Protein AF-A0A4R5N977-F1 (afdb_monomer)

Radius of gyration: 18.71 Å; Cα contacts (8 Å, |Δi|>4): 354; chains: 1; bounding box: 42×29×47 Å

Solvent-accessible surface area (backbone atoms only — not comparable to full-atom values): 7862 Å² total; per-residue (Å²): 82,18,27,17,69,45,80,45,63,26,12,32,92,23,44,89,93,41,84,77,39,38,84,73,50,49,38,51,84,43,42,61,43,76,43,58,77,80,46,77,49,68,48,98,87,70,51,48,32,27,31,30,63,54,96,93,37,66,29,24,28,55,48,85,39,49,31,80,34,27,56,42,80,47,86,42,85,44,42,30,43,35,90,90,47,75,47,62,31,14,33,92,29,49,88,93,42,94,69,34,39,79,77,52,47,40,59,87,44,48,70,44,73,37,47,30,48,31,41,34,34,40,88,88,71,51,45,32,29,34,26,52,55,94,94,35,71,30,25,33,54,50,83,42,73

Organism: NCBI:txid1251

InterPro domains:
  IPR025987 GW domain [PF13457] (3-66)
  IPR025987 GW domain [PF13457] (72-145)
  IPR025987 GW domain [PS51780] (70-145)
  IPR038200 GW domain superfamily [G3DSA:2.30.30.170] (1-68)
  IPR038200 GW domain superfamily [G3DSA:2.30.30.170] (69-145)

Nearest PDB structures (foldseek):
  5jqc-assembly1_A  TM=4.530E-01  e=3.428E-07  Listeria monocytogenes EGD-e
  5d74-assembly1_A  TM=4.154E-01  e=1.498E-02  Streptococcus phage phi7917
  5d76-assembly2_B  TM=4.292E-01  e=3.586E-02  Streptococcus phage phi7917
  5d74-assembly2_B  TM=4.195E-01  e=6.310E-02  Streptococcus phage phi7917
  6q1f-assembly1_7  TM=2.007E-01  e=7.496E+00  Human herpesvirus 6 strain Z29

Secondary structure (DSSP, 8-state):
-EE-S---EEEESS-TTSTT-EEEEEGGGGTT-B--EEEEEE-TTS-EEEEEEETTEEEEEEGGGEES-EEEEEEEEEE---SS---EEEESS-TTSTT-EEEEEGGGGTT-EEEEEEEEE-TTS-EEEEEEETTEEEEEEGGG-

Foldseek 3Di:
DFQAQDWWWWWAPDAPPDPPTDTDHTSNVRFGPDWDFDDWDADPVRFIWTWIADPNGTIITGPVRDDLKYKDFDWDWDFFAPPPHKWFKWPPDDPPDPRTDTDGISVVRHGPIWTFTMWIQDNVRWIWTQTQDPNGTIIITPVRD

Structure (mmCIF, N/CA/C/O backbone):
data_AF-A0A4R5N977-F1
#
_entry.id   AF-A0A4R5N977-F1
#
loop_
_atom_site.group_PDB
_atom_site.id
_atom_site.type_symbol
_atom_site.label_atom_id
_atom_site.label_alt_id
_atom_site.label_comp_id
_atom_site.label_asym_id
_atom_site.label_entity_id
_atom_site.label_seq_id
_atom_site.pdbx_PDB_ins_code
_atom_site.Cartn_x
_atom_site.Cartn_y
_atom_site.Cartn_z
_atom_site.occupancy
_atom_site.B_iso_or_equiv
_atom_site.auth_seq_id
_atom_site.auth_comp_id
_atom_site.auth_asym_id
_atom_site.auth_atom_id
_atom_site.pdbx_PDB_model_num
ATOM 1 N N . MET A 1 1 ? -3.427 -0.791 -11.023 1.00 92.62 1 MET A N 1
ATOM 2 C CA . MET A 1 1 ? -2.978 -1.640 -9.891 1.00 92.62 1 MET A CA 1
ATOM 3 C C . MET A 1 1 ? -2.111 -0.811 -8.946 1.00 92.62 1 MET A C 1
ATOM 5 O O . MET A 1 1 ? -1.968 0.383 -9.196 1.00 92.62 1 MET A O 1
ATOM 9 N N . TYR A 1 2 ? -1.587 -1.385 -7.865 1.00 96.94 2 TYR A N 1
ATOM 10 C CA . TYR A 1 2 ? -0.686 -0.708 -6.928 1.00 96.94 2 TYR A CA 1
ATOM 11 C C . TYR A 1 2 ? 0.701 -1.335 -6.965 1.00 96.94 2 TYR A C 1
ATOM 13 O O . TYR A 1 2 ? 0.811 -2.543 -7.164 1.00 96.94 2 TYR A O 1
ATOM 21 N N . ILE A 1 3 ? 1.734 -0.531 -6.723 1.00 97.38 3 ILE A N 1
ATOM 22 C CA . ILE A 1 3 ? 3.058 -1.053 -6.373 1.00 97.38 3 ILE A CA 1
ATOM 23 C C . ILE A 1 3 ? 2.958 -1.672 -4.973 1.00 97.38 3 ILE A C 1
ATOM 25 O O . ILE A 1 3 ? 2.509 -1.015 -4.027 1.00 97.38 3 ILE A O 1
ATOM 29 N N . ASN A 1 4 ? 3.314 -2.947 -4.848 1.00 96.38 4 ASN A N 1
ATOM 30 C CA . ASN A 1 4 ? 3.236 -3.693 -3.596 1.00 96.38 4 ASN A CA 1
ATOM 31 C C . ASN A 1 4 ? 4.512 -3.516 -2.751 1.00 96.38 4 ASN A C 1
ATOM 33 O O . ASN A 1 4 ? 5.362 -2.684 -3.048 1.00 96.38 4 ASN A O 1
ATOM 37 N N . SER A 1 5 ? 4.626 -4.264 -1.652 1.00 94.88 5 SER A N 1
ATOM 38 C CA . SER A 1 5 ? 5.716 -4.110 -0.680 1.00 94.88 5 SER A CA 1
ATOM 39 C C . SER A 1 5 ? 7.034 -4.786 -1.076 1.00 94.88 5 SER A C 1
ATOM 41 O O . SER A 1 5 ? 7.953 -4.831 -0.254 1.00 94.88 5 SER A O 1
ATOM 43 N N . ARG A 1 6 ? 7.139 -5.364 -2.280 1.00 95.88 6 ARG A N 1
ATOM 44 C CA . ARG A 1 6 ? 8.393 -5.950 -2.761 1.00 95.88 6 ARG A CA 1
ATOM 45 C C . ARG A 1 6 ? 9.454 -4.874 -2.986 1.00 95.88 6 ARG A C 1
ATOM 47 O O . ARG A 1 6 ? 9.155 -3.691 -3.160 1.00 95.88 6 ARG A O 1
ATOM 54 N N . ASN A 1 7 ? 10.710 -5.306 -2.976 1.00 96.94 7 ASN A N 1
ATOM 55 C CA . ASN A 1 7 ? 11.879 -4.465 -3.202 1.00 96.94 7 ASN A CA 1
ATOM 56 C C . ASN A 1 7 ? 12.544 -4.847 -4.530 1.00 96.94 7 ASN A C 1
ATOM 58 O O . ASN A 1 7 ? 13.610 -5.457 -4.539 1.00 96.94 7 ASN A O 1
ATOM 62 N N . ASP A 1 8 ? 11.894 -4.499 -5.634 1.00 97.50 8 ASP A N 1
ATOM 63 C CA . ASP A 1 8 ? 12.391 -4.726 -6.986 1.00 97.50 8 ASP A CA 1
ATOM 64 C C . ASP A 1 8 ? 12.988 -3.425 -7.554 1.00 97.50 8 ASP A C 1
ATOM 66 O O . ASP A 1 8 ? 12.680 -2.309 -7.116 1.00 97.50 8 ASP A O 1
ATOM 70 N N . GLY A 1 9 ? 13.892 -3.554 -8.524 1.00 98.06 9 GLY A N 1
ATOM 71 C CA . GLY A 1 9 ? 14.452 -2.403 -9.227 1.00 98.06 9 GLY A CA 1
ATOM 72 C C . GLY A 1 9 ? 13.465 -1.817 -10.239 1.00 98.06 9 GLY A C 1
ATOM 73 O O . GLY A 1 9 ? 12.714 -2.544 -10.887 1.00 98.06 9 GLY A O 1
ATOM 74 N N . MET A 1 10 ? 13.503 -0.497 -10.403 1.00 98.56 10 MET A N 1
ATOM 75 C CA . MET A 1 10 ? 12.785 0.226 -11.452 1.00 98.56 10 MET A CA 1
ATOM 76 C C . MET A 1 10 ? 13.806 0.799 -12.436 1.00 98.56 10 MET A C 1
ATOM 78 O O . MET A 1 10 ? 14.737 1.491 -12.011 1.00 98.56 10 MET A O 1
ATOM 82 N N . TYR A 1 11 ? 13.653 0.513 -13.728 1.00 98.56 11 TYR A N 1
ATOM 83 C CA . TYR A 1 11 ? 14.684 0.758 -14.742 1.00 98.56 11 TYR A CA 1
ATOM 84 C C . TYR A 1 11 ? 14.180 1.647 -15.883 1.00 98.56 11 TYR A C 1
ATOM 86 O O . TYR A 1 11 ? 13.091 1.447 -16.412 1.00 98.56 11 TYR A O 1
ATOM 94 N N . LEU A 1 12 ? 14.988 2.625 -16.282 1.00 98.31 12 LEU A N 1
ATOM 95 C CA . LEU A 1 12 ? 14.792 3.430 -17.486 1.00 98.31 12 LEU A CA 1
ATOM 96 C C . LEU A 1 12 ? 15.254 2.658 -18.727 1.00 98.31 12 LEU A C 1
ATOM 98 O O . LEU A 1 12 ? 16.173 1.839 -18.642 1.00 98.31 12 LEU A O 1
ATOM 102 N N . ASN A 1 13 ? 14.666 3.006 -19.876 1.00 97.38 13 ASN A N 1
ATOM 103 C CA . ASN A 1 13 ? 14.975 2.537 -21.237 1.00 97.38 13 ASN A CA 1
ATOM 104 C C . ASN A 1 13 ? 14.696 1.044 -21.491 1.00 97.38 13 ASN A C 1
ATOM 106 O O . ASN A 1 13 ? 13.954 0.690 -22.408 1.00 97.38 13 ASN A O 1
ATOM 110 N N . ALA A 1 14 ? 15.239 0.158 -20.660 1.00 97.56 14 ALA A N 1
ATOM 111 C CA . ALA A 1 14 ? 15.146 -1.285 -20.820 1.00 97.56 14 ALA A CA 1
ATOM 112 C C . ALA A 1 14 ? 14.996 -1.999 -19.464 1.00 97.56 14 ALA A C 1
ATOM 114 O O . ALA A 1 14 ? 15.290 -1.400 -18.426 1.00 97.56 14 ALA A O 1
ATOM 115 N N . PRO A 1 15 ? 14.505 -3.252 -19.434 1.00 97.75 15 PRO A N 1
ATOM 116 C CA . PRO A 1 15 ? 14.372 -4.013 -18.204 1.00 97.75 15 PRO A CA 1
ATOM 117 C C . PRO A 1 15 ? 15.748 -4.453 -17.702 1.00 97.75 15 PRO A C 1
ATOM 119 O O . PRO A 1 15 ? 16.736 -4.366 -18.430 1.00 97.75 15 PRO A O 1
ATOM 122 N N . TYR A 1 16 ? 15.837 -4.919 -16.458 1.00 97.25 16 TYR A N 1
ATOM 123 C CA . TYR A 1 16 ? 17.116 -5.347 -15.885 1.00 97.25 16 TYR A CA 1
ATOM 124 C C . TYR A 1 16 ? 17.842 -6.358 -16.794 1.00 97.25 16 TYR A C 1
ATOM 126 O O . TYR A 1 16 ? 17.211 -7.235 -17.373 1.00 97.25 16 TYR A O 1
ATOM 134 N N . ARG A 1 17 ? 19.173 -6.224 -16.903 1.00 94.69 17 ARG A N 1
ATOM 135 C CA . ARG A 1 17 ? 20.082 -7.016 -17.765 1.00 94.69 17 ARG A CA 1
ATOM 136 C 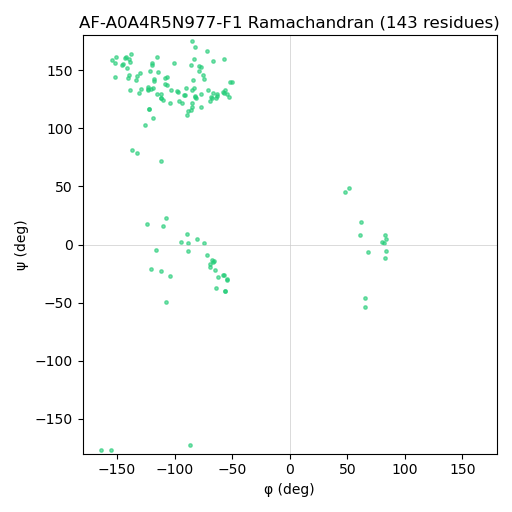C . ARG A 1 17 ? 19.940 -6.818 -19.276 1.00 94.69 17 ARG A C 1
ATOM 138 O O . ARG A 1 17 ? 20.784 -7.322 -20.008 1.00 94.69 17 ARG A O 1
ATOM 145 N N . ALA A 1 18 ? 18.952 -6.069 -19.757 1.00 96.44 18 ALA A N 1
ATOM 146 C CA . ALA A 1 18 ? 18.912 -5.690 -21.164 1.00 96.44 18 ALA A CA 1
ATOM 147 C C . ALA A 1 18 ? 19.896 -4.546 -21.461 1.00 96.44 18 ALA A C 1
ATOM 149 O O . ALA A 1 18 ? 20.195 -3.711 -20.601 1.00 96.44 18 ALA A O 1
ATOM 150 N N . GLN A 1 19 ? 20.378 -4.486 -22.703 1.00 96.38 19 GLN A N 1
ATOM 151 C CA . GLN A 1 19 ? 21.265 -3.417 -23.156 1.00 96.38 19 GLN A CA 1
ATOM 152 C C . GLN A 1 19 ? 20.600 -2.043 -22.966 1.00 96.38 19 GLN A C 1
ATOM 154 O O . GLN A 1 19 ? 19.440 -1.839 -23.323 1.00 96.38 19 GLN A O 1
ATOM 159 N N . GLY A 1 20 ? 21.335 -1.100 -22.369 1.00 96.06 20 GLY A N 1
ATOM 160 C CA . GLY A 1 20 ? 20.853 0.261 -22.103 1.00 96.06 20 GLY A CA 1
ATOM 161 C C . GLY A 1 20 ? 19.962 0.418 -20.861 1.00 96.06 20 GLY A C 1
ATOM 162 O O . GLY A 1 20 ? 19.507 1.531 -20.585 1.00 96.06 20 GLY A O 1
ATOM 163 N N . ALA A 1 21 ? 19.724 -0.651 -20.093 1.00 97.88 21 ALA A N 1
ATOM 164 C CA . ALA A 1 21 ? 18.965 -0.580 -18.848 1.00 97.88 21 ALA A CA 1
ATOM 165 C C . ALA A 1 21 ? 19.682 0.280 -17.798 1.00 97.88 21 ALA A C 1
ATOM 167 O O . ALA A 1 21 ? 20.827 0.014 -17.429 1.00 97.88 21 ALA A O 1
ATOM 168 N N . LYS A 1 22 ? 18.986 1.287 -17.258 1.00 98.31 22 LYS A N 1
ATOM 169 C CA . LYS A 1 22 ? 19.525 2.172 -16.215 1.00 98.31 22 LYS A CA 1
ATOM 170 C C . LYS A 1 22 ? 18.638 2.138 -14.980 1.00 98.31 22 LYS A C 1
ATOM 172 O O . LYS A 1 22 ? 17.485 2.556 -15.035 1.00 98.31 22 LYS A O 1
ATOM 177 N N . ARG A 1 23 ? 19.167 1.661 -13.850 1.00 97.94 23 ARG A N 1
ATOM 178 C CA . ARG A 1 23 ? 18.424 1.653 -12.580 1.00 97.94 23 ARG A CA 1
ATOM 179 C C . ARG A 1 23 ? 18.105 3.090 -12.158 1.00 97.94 23 ARG A C 1
ATOM 181 O O . ARG A 1 23 ? 18.996 3.932 -12.117 1.00 97.94 23 ARG A O 1
ATOM 188 N N . TYR A 1 24 ? 16.841 3.346 -11.843 1.00 97.88 24 TYR A N 1
ATOM 189 C CA . TYR A 1 24 ? 16.343 4.644 -11.393 1.00 97.88 24 TYR A CA 1
ATOM 190 C C . TYR A 1 24 ? 16.007 4.631 -9.903 1.00 97.88 24 TYR A C 1
ATOM 192 O O . TYR A 1 24 ? 16.457 5.498 -9.161 1.00 97.88 24 TYR A O 1
ATOM 200 N N . ALA A 1 25 ? 15.240 3.636 -9.453 1.00 97.56 25 ALA A N 1
ATOM 201 C CA . ALA A 1 25 ? 14.766 3.570 -8.074 1.00 97.56 25 ALA A CA 1
ATOM 202 C C . ALA A 1 25 ? 14.445 2.132 -7.636 1.00 97.56 25 ALA A C 1
ATOM 204 O O . ALA A 1 25 ? 14.659 1.170 -8.378 1.00 97.56 25 ALA A O 1
ATOM 205 N N . SER A 1 26 ? 13.937 1.996 -6.410 1.00 97.81 26 SER A N 1
ATOM 206 C CA . SER A 1 26 ? 13.328 0.773 -5.884 1.00 97.81 26 SER A CA 1
ATOM 207 C C . SER A 1 26 ? 11.817 0.953 -5.762 1.00 97.81 26 SER A C 1
ATOM 209 O O . SER A 1 26 ? 11.347 2.010 -5.337 1.00 97.81 26 SER A O 1
ATOM 211 N N . THR A 1 27 ? 11.060 -0.107 -6.047 1.00 97.62 27 THR A N 1
ATOM 212 C CA . THR A 1 27 ? 9.606 -0.158 -5.826 1.00 97.62 27 THR A CA 1
ATOM 213 C C . THR A 1 27 ? 9.222 0.101 -4.372 1.00 97.62 27 THR A C 1
ATOM 215 O O . THR A 1 27 ? 8.146 0.636 -4.113 1.00 97.62 27 THR A O 1
ATOM 218 N N . LYS A 1 28 ? 10.118 -0.183 -3.415 1.00 95.75 28 LYS A N 1
ATOM 219 C CA . LYS A 1 28 ? 9.890 0.045 -1.981 1.00 95.75 28 LYS A CA 1
ATOM 220 C C . LYS A 1 28 ? 9.530 1.504 -1.684 1.00 95.75 28 LYS A C 1
ATOM 222 O O . LYS A 1 28 ? 8.612 1.744 -0.898 1.00 95.75 28 LYS A O 1
ATOM 227 N N . THR A 1 29 ? 10.184 2.459 -2.352 1.00 96.00 29 THR A N 1
ATOM 228 C CA . THR A 1 29 ? 9.929 3.908 -2.218 1.00 96.00 29 THR A CA 1
ATOM 229 C C . THR A 1 29 ? 8.515 4.296 -2.653 1.00 96.00 29 THR A C 1
ATOM 231 O O . THR A 1 29 ? 7.940 5.243 -2.126 1.00 96.00 29 THR A O 1
ATOM 234 N N . TYR A 1 30 ? 7.925 3.525 -3.564 1.00 96.44 30 TYR A N 1
ATOM 235 C CA . TYR A 1 30 ? 6.634 3.815 -4.184 1.00 96.44 30 TYR A CA 1
ATOM 236 C C . TYR A 1 30 ? 5.525 2.853 -3.737 1.00 96.44 30 TYR A C 1
ATOM 238 O O . TYR A 1 30 ? 4.462 2.796 -4.358 1.00 96.44 30 TYR A O 1
ATOM 246 N N . THR A 1 31 ? 5.734 2.106 -2.646 1.00 96.75 31 THR A N 1
ATOM 247 C CA . THR A 1 31 ? 4.731 1.176 -2.105 1.00 96.75 31 THR A CA 1
ATOM 248 C C . THR A 1 31 ? 3.390 1.888 -1.884 1.00 96.75 31 THR A C 1
ATOM 250 O O . THR A 1 31 ? 3.298 2.914 -1.199 1.00 96.75 31 THR A O 1
ATOM 253 N N . GLY A 1 32 ? 2.324 1.317 -2.441 1.00 95.44 32 GLY A N 1
ATOM 254 C CA . GLY A 1 32 ? 0.966 1.854 -2.376 1.00 95.44 32 GLY A CA 1
ATOM 255 C C . GLY A 1 32 ? 0.656 2.947 -3.400 1.00 95.44 32 GLY A C 1
ATOM 256 O O . GLY A 1 32 ? -0.476 3.433 -3.431 1.00 95.44 32 GLY A O 1
ATOM 257 N N . GLN A 1 33 ? 1.599 3.319 -4.272 1.00 96.00 33 GLN A N 1
ATOM 258 C CA . GLN A 1 33 ? 1.295 4.186 -5.406 1.00 96.00 33 GLN A CA 1
ATOM 259 C C . GLN A 1 33 ? 0.418 3.440 -6.412 1.00 96.00 33 GLN A C 1
ATOM 261 O O . GLN A 1 33 ? 0.740 2.331 -6.849 1.00 96.00 33 GLN A O 1
ATOM 266 N N . ARG A 1 34 ? -0.712 4.054 -6.777 1.00 95.25 34 ARG A N 1
ATOM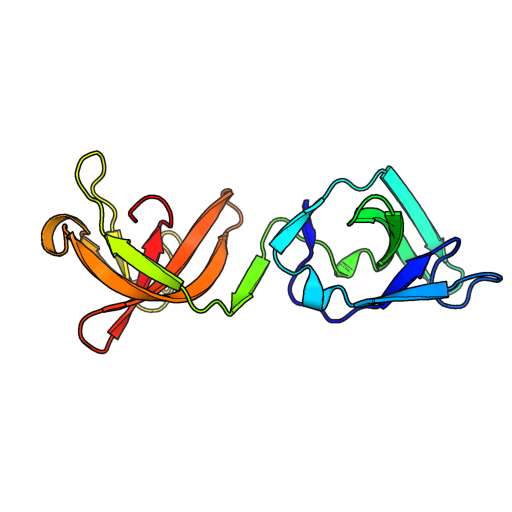 267 C CA . ARG A 1 34 ? -1.571 3.553 -7.852 1.00 95.25 34 ARG A CA 1
ATOM 268 C C . ARG A 1 34 ? -0.930 3.902 -9.184 1.00 95.25 34 ARG A C 1
ATOM 270 O O . ARG A 1 34 ? -0.595 5.059 -9.418 1.00 95.25 34 ARG A O 1
ATOM 277 N N . VAL A 1 35 ? -0.812 2.912 -10.054 1.00 96.31 35 VAL A N 1
ATOM 278 C CA . VAL A 1 35 ? -0.167 3.058 -11.355 1.00 96.31 35 VAL A CA 1
ATOM 279 C C . VAL A 1 35 ? -0.929 2.311 -12.449 1.00 96.31 35 VAL A C 1
ATOM 281 O O . VAL A 1 35 ? -1.732 1.404 -12.172 1.00 96.31 35 VAL A O 1
ATOM 284 N N . GLN A 1 36 ? -0.679 2.719 -13.691 1.00 95.62 36 GLN A N 1
ATOM 285 C CA . GLN A 1 36 ? -1.172 2.078 -14.904 1.00 95.62 36 GLN A CA 1
ATOM 286 C C . GLN A 1 36 ? 0.005 1.453 -15.649 1.00 95.62 36 GLN A C 1
ATOM 288 O O . GLN A 1 36 ? 1.015 2.115 -15.887 1.00 95.62 36 GLN A O 1
ATOM 293 N N . VAL A 1 37 ? -0.150 0.181 -16.004 1.00 96.88 37 VAL A N 1
ATOM 294 C CA . VAL A 1 37 ? 0.784 -0.523 -16.879 1.00 96.88 37 VAL A CA 1
ATOM 295 C C . VAL A 1 37 ? 0.430 -0.163 -18.313 1.00 96.88 37 VAL A C 1
ATOM 297 O O . VAL A 1 37 ? -0.730 -0.284 -18.701 1.00 96.88 37 VAL A O 1
ATOM 300 N N . THR A 1 38 ? 1.413 0.302 -19.075 1.00 97.31 38 THR A N 1
ATOM 301 C CA . THR A 1 38 ? 1.229 0.714 -20.472 1.00 97.31 38 THR A CA 1
ATOM 302 C C . THR A 1 38 ? 1.772 -0.310 -21.458 1.00 97.31 38 THR A C 1
ATOM 304 O O . THR A 1 38 ? 1.281 -0.379 -22.577 1.00 97.31 38 THR A O 1
ATOM 307 N N . LEU A 1 39 ? 2.768 -1.108 -21.062 1.00 97.88 39 LEU A N 1
ATOM 308 C CA . LEU A 1 39 ? 3.348 -2.178 -21.877 1.00 97.88 39 LEU A CA 1
ATOM 309 C C . LEU A 1 39 ? 3.776 -3.350 -20.994 1.00 97.88 39 LEU A C 1
ATOM 311 O O . LEU A 1 39 ? 4.123 -3.158 -19.828 1.00 97.88 39 LEU A O 1
ATOM 315 N N . GLN A 1 40 ? 3.818 -4.546 -21.579 1.00 97.75 40 GLN A N 1
ATOM 316 C CA . GLN A 1 40 ? 4.414 -5.731 -20.966 1.00 97.75 40 GLN A CA 1
ATOM 317 C C . GLN A 1 40 ? 5.379 -6.418 -21.931 1.00 97.75 40 GLN A C 1
ATOM 319 O O . GLN A 1 40 ? 5.159 -6.404 -23.141 1.00 97.75 40 GLN A O 1
ATOM 324 N N . ARG A 1 41 ? 6.433 -7.040 -21.399 1.00 95.94 41 ARG A N 1
ATOM 325 C CA . ARG A 1 41 ? 7.333 -7.914 -22.165 1.00 95.94 41 ARG A CA 1
ATOM 326 C C . ARG A 1 41 ? 7.954 -8.977 -21.275 1.00 95.94 41 ARG A C 1
ATOM 328 O O . ARG A 1 41 ? 8.266 -8.697 -20.122 1.00 95.94 41 ARG A O 1
ATOM 335 N N . LYS A 1 42 ? 8.146 -10.176 -21.816 1.00 97.94 42 LYS A N 1
ATOM 336 C CA . LYS A 1 42 ? 8.866 -11.264 -21.150 1.00 97.94 42 LYS A CA 1
ATOM 337 C C . LYS A 1 42 ? 10.307 -11.270 -21.646 1.00 97.94 42 LYS A C 1
ATOM 339 O O . LYS A 1 42 ? 10.522 -11.161 -22.851 1.00 97.94 42 LYS A O 1
ATOM 344 N N . ASP A 1 43 ? 11.274 -11.330 -20.739 1.00 95.94 43 ASP A N 1
ATOM 345 C CA . ASP A 1 43 ? 12.684 -11.428 -21.117 1.00 95.94 43 ASP A CA 1
ATOM 346 C C . ASP A 1 43 ? 13.114 -12.882 -21.384 1.00 95.94 43 ASP A C 1
ATOM 348 O O . ASP A 1 43 ? 12.351 -13.832 -21.188 1.00 95.94 43 ASP A O 1
ATOM 352 N N . THR A 1 44 ? 14.356 -13.056 -21.837 1.00 95.19 44 THR A N 1
ATOM 353 C CA . THR A 1 44 ? 14.954 -14.367 -22.138 1.00 95.19 44 THR A CA 1
ATOM 354 C C . THR A 1 44 ? 15.147 -15.256 -20.906 1.00 95.19 44 THR A C 1
ATOM 356 O O . THR A 1 44 ? 15.349 -16.456 -21.054 1.00 95.19 44 THR A O 1
ATOM 359 N N . HIS A 1 45 ? 15.048 -14.698 -19.695 1.00 94.69 45 HIS A N 1
ATOM 360 C CA . HIS A 1 45 ? 15.105 -15.427 -18.425 1.00 94.69 45 HIS A CA 1
ATOM 361 C C . HIS A 1 45 ? 13.702 -15.784 -17.909 1.00 94.69 45 HIS A C 1
ATOM 363 O O . HIS A 1 45 ? 13.552 -16.345 -16.826 1.00 94.69 45 HIS A O 1
ATOM 369 N N . GLY A 1 46 ? 12.663 -15.447 -18.674 1.00 96.44 46 GLY A N 1
ATOM 370 C CA . GLY A 1 46 ? 11.277 -15.731 -18.354 1.00 96.44 46 GLY A CA 1
ATOM 371 C C . GLY A 1 46 ? 10.616 -14.736 -17.399 1.00 96.44 46 GLY A C 1
ATOM 372 O O . GLY A 1 46 ? 9.476 -14.979 -16.998 1.00 96.44 46 GLY A O 1
ATOM 373 N N . VAL A 1 47 ? 11.266 -13.618 -17.062 1.00 98.00 47 VAL A N 1
ATOM 374 C CA . VAL A 1 47 ? 10.691 -12.579 -16.198 1.00 98.00 47 VAL A CA 1
ATOM 375 C C . VAL A 1 47 ? 9.771 -11.682 -17.020 1.00 98.00 47 VAL A C 1
ATOM 377 O O . VAL A 1 47 ? 10.169 -11.123 -18.044 1.00 98.00 47 VAL A O 1
ATOM 380 N N . THR A 1 48 ? 8.528 -11.521 -16.567 1.00 98.50 48 THR A N 1
ATOM 381 C CA . THR A 1 48 ? 7.592 -10.555 -17.153 1.00 98.50 48 THR A CA 1
ATOM 382 C C . THR A 1 48 ? 7.822 -9.180 -16.537 1.00 98.50 48 THR A C 1
ATOM 384 O O . THR A 1 48 ? 7.679 -8.991 -15.329 1.00 98.50 48 THR A O 1
ATOM 387 N N . TRP A 1 49 ? 8.123 -8.208 -17.389 1.00 98.50 49 TRP A N 1
ATOM 388 C CA . TRP A 1 49 ? 8.344 -6.811 -17.053 1.00 98.50 49 TRP A CA 1
ATOM 389 C C . TRP A 1 49 ? 7.172 -5.952 -17.507 1.00 98.50 49 TRP A C 1
ATOM 391 O O . TRP A 1 49 ? 6.701 -6.078 -18.638 1.00 98.50 49 TRP A O 1
ATOM 401 N N . TYR A 1 50 ? 6.760 -5.019 -16.656 1.00 98.69 50 TYR A N 1
ATOM 402 C CA . TYR A 1 50 ? 5.761 -4.002 -16.960 1.00 98.69 50 TYR A CA 1
ATOM 403 C C . TYR A 1 50 ? 6.406 -2.629 -17.103 1.00 98.69 50 TYR A C 1
ATOM 405 O O . TYR A 1 50 ? 7.258 -2.251 -16.299 1.00 98.69 50 TYR A O 1
ATOM 413 N N . LEU A 1 51 ? 5.966 -1.869 -18.105 1.00 98.50 51 LEU A N 1
ATOM 414 C CA . LEU A 1 51 ? 6.245 -0.444 -18.216 1.00 98.50 51 LEU A CA 1
ATOM 415 C C . LEU A 1 51 ? 5.138 0.337 -17.522 1.00 98.50 51 LEU A C 1
ATOM 417 O O . LEU A 1 51 ? 3.958 0.143 -17.808 1.00 98.50 51 LEU A O 1
ATOM 421 N N . THR A 1 52 ? 5.518 1.239 -16.630 1.00 97.94 52 THR A N 1
ATOM 422 C CA . THR A 1 52 ? 4.588 2.103 -15.902 1.00 97.94 52 THR A CA 1
ATOM 423 C C . THR A 1 52 ? 5.135 3.522 -15.803 1.00 97.94 52 THR A C 1
ATOM 425 O O . THR A 1 52 ? 6.347 3.727 -15.868 1.00 97.94 52 THR A O 1
ATOM 428 N N . LYS A 1 53 ? 4.257 4.511 -15.608 1.00 97.19 53 LYS A N 1
ATOM 429 C CA . LYS A 1 53 ? 4.658 5.900 -15.348 1.00 97.19 53 LYS A CA 1
ATOM 430 C C . LYS A 1 53 ? 4.731 6.177 -13.843 1.00 97.19 53 LYS A C 1
ATOM 432 O O . LYS A 1 53 ? 3.730 6.030 -13.145 1.00 97.19 53 LYS A O 1
ATOM 437 N N . VAL A 1 54 ? 5.898 6.597 -13.356 1.00 95.00 54 VAL A N 1
ATOM 438 C CA . VAL A 1 54 ? 6.155 7.030 -11.968 1.00 95.00 54 VAL A CA 1
ATOM 439 C C . VAL A 1 54 ? 7.052 8.265 -12.015 1.00 95.00 54 VAL A C 1
ATOM 441 O O . VAL A 1 54 ? 8.010 8.289 -12.780 1.00 95.00 54 VAL A O 1
ATOM 444 N N . ASP A 1 55 ? 6.721 9.314 -11.258 1.00 92.94 55 ASP A N 1
ATOM 445 C CA . ASP A 1 55 ? 7.432 10.608 -11.261 1.00 92.94 55 ASP A CA 1
ATOM 446 C C . ASP A 1 55 ? 7.693 11.159 -12.668 1.00 92.94 55 ASP A C 1
ATOM 448 O O . ASP A 1 55 ? 8.805 11.562 -13.023 1.00 92.94 55 ASP A O 1
ATOM 452 N N . SER A 1 56 ? 6.658 11.098 -13.505 1.00 94.44 56 SER A N 1
ATOM 453 C CA . SER A 1 56 ? 6.700 11.477 -14.919 1.00 94.44 56 SER A CA 1
ATOM 454 C C . SER A 1 56 ? 7.676 10.681 -15.801 1.00 94.44 56 SER A C 1
ATOM 456 O O . SER A 1 56 ? 7.806 11.004 -16.977 1.00 94.44 56 SER A O 1
ATOM 458 N N . LYS A 1 57 ? 8.290 9.605 -15.295 1.00 96.81 57 LYS A N 1
ATOM 459 C CA . LYS A 1 57 ? 9.202 8.720 -16.035 1.00 96.81 57 LYS A CA 1
ATOM 460 C C . LYS A 1 57 ? 8.539 7.390 -16.360 1.00 96.81 57 LYS A C 1
ATOM 462 O O . LYS A 1 57 ? 7.780 6.859 -15.554 1.00 96.81 57 LYS A O 1
ATOM 467 N N . GLN A 1 58 ? 8.853 6.840 -17.529 1.00 97.81 58 GLN A N 1
ATOM 468 C CA . GLN A 1 58 ? 8.492 5.472 -17.892 1.00 97.81 58 GLN A CA 1
ATOM 469 C C . GLN A 1 58 ? 9.548 4.509 -17.345 1.00 97.81 58 GLN A C 1
ATOM 471 O O . GLN A 1 58 ? 10.720 4.601 -17.705 1.00 97.81 58 GLN A O 1
ATOM 476 N N . LEU A 1 59 ? 9.133 3.607 -16.458 1.00 98.56 59 LEU A N 1
ATOM 477 C CA . LEU A 1 59 ? 10.012 2.664 -15.776 1.00 98.56 59 LEU A CA 1
ATOM 478 C C . LEU A 1 59 ? 9.565 1.223 -16.015 1.00 98.56 59 LEU A C 1
ATOM 480 O O . LEU A 1 59 ? 8.388 0.898 -15.855 1.00 98.56 59 LEU A O 1
ATOM 484 N N . TRP A 1 60 ? 10.527 0.372 -16.355 1.00 98.56 60 TRP A N 1
ATOM 485 C CA . TRP A 1 60 ? 10.391 -1.077 -16.396 1.00 98.56 60 TRP A CA 1
ATOM 486 C C . TRP A 1 60 ? 10.563 -1.653 -14.999 1.00 98.56 60 TRP A C 1
ATOM 488 O O . TRP A 1 60 ? 11.542 -1.359 -14.310 1.00 98.56 60 TRP A O 1
ATOM 498 N N . VAL A 1 61 ? 9.602 -2.469 -14.587 1.00 98.62 61 VAL A N 1
ATOM 499 C CA . VAL A 1 61 ? 9.534 -3.067 -13.253 1.00 98.62 61 VAL A CA 1
ATOM 500 C C . VAL A 1 61 ? 9.056 -4.509 -13.389 1.00 98.62 61 VAL A C 1
ATOM 502 O O . VAL A 1 61 ? 8.211 -4.793 -14.239 1.00 98.62 61 VAL A O 1
ATOM 505 N N . ASP A 1 62 ? 9.585 -5.416 -12.571 1.00 98.50 62 ASP A N 1
ATOM 506 C CA . ASP A 1 62 ? 9.101 -6.796 -12.502 1.00 98.50 62 ASP A CA 1
ATOM 507 C C . ASP A 1 62 ? 7.587 -6.810 -12.215 1.00 98.50 62 ASP A C 1
ATOM 509 O O . ASP A 1 62 ? 7.105 -6.138 -11.298 1.00 98.50 62 ASP A O 1
ATOM 513 N N . SER A 1 63 ? 6.821 -7.558 -13.010 1.00 98.38 63 SER A N 1
ATOM 514 C CA . SER A 1 63 ? 5.362 -7.669 -12.883 1.00 98.38 63 SER A CA 1
ATOM 515 C C . SER A 1 63 ? 4.892 -8.147 -11.503 1.00 98.38 63 SER A C 1
ATOM 517 O O . SER A 1 63 ? 3.800 -7.773 -11.067 1.00 98.38 63 SER A O 1
ATOM 519 N N . HIS A 1 64 ? 5.720 -8.893 -10.765 1.00 97.81 64 HIS A N 1
ATOM 520 C CA . HIS A 1 64 ? 5.410 -9.333 -9.405 1.00 97.81 64 HIS A CA 1
ATOM 521 C C . HIS A 1 64 ? 5.392 -8.184 -8.394 1.00 97.81 64 HIS A C 1
ATOM 523 O O . HIS A 1 64 ? 4.826 -8.348 -7.313 1.00 97.81 64 HIS A O 1
ATOM 529 N N . ALA A 1 65 ? 5.967 -7.021 -8.717 1.00 97.75 65 ALA A N 1
ATOM 530 C CA . ALA A 1 65 ? 5.931 -5.829 -7.870 1.00 97.75 65 ALA A CA 1
ATOM 531 C C . ALA A 1 65 ? 4.571 -5.116 -7.870 1.00 97.75 65 ALA A C 1
ATOM 533 O O . ALA A 1 65 ? 4.406 -4.091 -7.205 1.00 97.75 65 ALA A O 1
ATOM 534 N N . PHE A 1 66 ? 3.581 -5.638 -8.595 1.00 97.56 66 PHE A N 1
ATOM 535 C CA . PHE A 1 66 ? 2.268 -5.030 -8.706 1.00 97.56 66 PHE A CA 1
ATOM 536 C C . PHE A 1 66 ? 1.172 -5.945 -8.158 1.00 97.56 66 PHE A C 1
ATOM 538 O O . PHE A 1 66 ? 1.186 -7.156 -8.355 1.00 97.56 66 PHE A O 1
ATOM 545 N N . ALA A 1 67 ? 0.188 -5.365 -7.474 1.00 96.38 67 ALA A N 1
ATOM 546 C CA . ALA A 1 67 ? -0.936 -6.104 -6.903 1.00 96.38 67 ALA A CA 1
ATOM 547 C C . ALA A 1 67 ? -2.207 -5.233 -6.822 1.00 96.38 67 ALA A C 1
ATOM 549 O O . ALA A 1 67 ? -2.132 -4.000 -6.888 1.00 96.38 67 ALA A O 1
ATOM 550 N N . PRO A 1 68 ? -3.403 -5.836 -6.685 1.00 94.50 68 PRO A N 1
ATOM 551 C CA . PRO A 1 68 ? -4.625 -5.092 -6.367 1.00 94.50 68 PRO A CA 1
ATOM 552 C C . PRO A 1 68 ? -4.6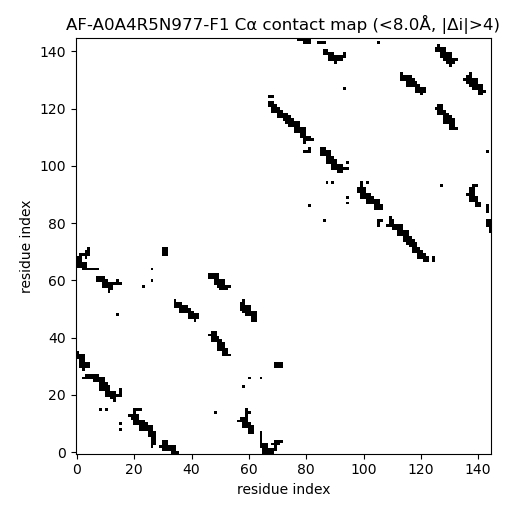22 -4.541 -4.930 1.00 94.50 68 PRO A C 1
ATOM 554 O O . PRO A 1 68 ? -5.350 -3.596 -4.633 1.00 94.50 68 PRO A O 1
ATOM 557 N N . THR A 1 69 ? -3.782 -5.102 -4.059 1.00 94.94 69 THR A N 1
ATOM 558 C CA . THR A 1 69 ? -3.629 -4.752 -2.644 1.00 94.94 69 THR A CA 1
ATOM 559 C C . THR A 1 69 ? -2.241 -4.184 -2.362 1.00 94.94 69 THR A C 1
ATOM 561 O O . THR A 1 69 ? -1.304 -4.373 -3.136 1.00 94.94 69 THR A O 1
ATOM 564 N N . PHE A 1 70 ? -2.088 -3.485 -1.238 1.00 96.00 70 PHE A N 1
ATOM 565 C CA . PHE A 1 70 ? -0.770 -3.100 -0.731 1.00 96.00 70 PHE A CA 1
ATOM 566 C C . PHE A 1 70 ? -0.793 -2.970 0.786 1.00 96.00 70 PHE A C 1
ATOM 568 O O . PHE A 1 70 ? -1.832 -2.651 1.362 1.00 96.00 70 PHE A O 1
ATOM 575 N N . THR A 1 71 ? 0.375 -3.121 1.407 1.00 96.56 71 THR A N 1
ATOM 576 C CA . THR A 1 71 ? 0.613 -2.775 2.811 1.00 96.56 71 THR A CA 1
ATOM 577 C C . THR A 1 71 ? 1.850 -1.898 2.891 1.00 96.56 71 THR A C 1
ATOM 579 O O . THR A 1 71 ? 2.872 -2.229 2.294 1.00 96.56 71 THR A O 1
ATOM 582 N N . ARG A 1 72 ? 1.784 -0.807 3.653 1.00 95.44 72 ARG A N 1
ATOM 583 C CA . ARG A 1 72 ? 2.952 0.025 3.965 1.00 95.44 72 ARG A CA 1
ATOM 584 C C . ARG A 1 72 ? 2.921 0.525 5.398 1.00 95.44 72 ARG A C 1
ATOM 586 O O . ARG A 1 72 ? 1.851 0.717 5.977 1.00 95.44 72 ARG A O 1
ATOM 593 N N . ASN A 1 73 ? 4.104 0.765 5.949 1.00 96.00 73 ASN A N 1
ATOM 594 C CA . ASN A 1 73 ? 4.237 1.477 7.213 1.00 96.00 73 ASN A CA 1
ATOM 595 C C . ASN A 1 73 ? 3.983 2.969 6.978 1.00 96.00 73 ASN A C 1
ATOM 597 O O . ASN A 1 73 ? 4.380 3.519 5.952 1.00 96.00 73 ASN A O 1
ATOM 601 N N . VAL A 1 74 ? 3.320 3.611 7.932 1.00 96.38 74 VAL A N 1
ATOM 602 C CA . VAL A 1 74 ? 3.056 5.053 7.936 1.00 96.38 74 VAL A C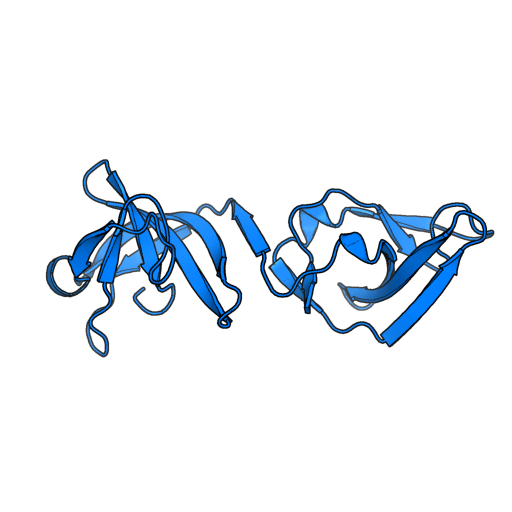A 1
ATOM 603 C C . VAL A 1 74 ? 3.284 5.600 9.345 1.00 96.38 74 VAL A C 1
ATOM 605 O O . VAL A 1 74 ? 3.341 4.843 10.308 1.00 96.38 74 VAL A O 1
ATOM 608 N N . SER A 1 75 ? 3.413 6.916 9.482 1.00 97.00 75 SER A N 1
ATOM 609 C CA . SER A 1 75 ? 3.441 7.589 10.783 1.00 97.00 75 SER A CA 1
ATOM 610 C C . SER A 1 75 ? 2.584 8.844 10.689 1.00 97.00 75 SER A C 1
ATOM 612 O O . SER A 1 75 ? 3.093 9.932 10.437 1.00 97.00 75 SER A O 1
ATOM 614 N N . LEU A 1 76 ? 1.269 8.671 10.830 1.00 97.19 76 LEU A N 1
ATOM 615 C CA . LEU A 1 76 ? 0.281 9.736 10.636 1.00 97.19 76 LEU A CA 1
ATOM 616 C C . LEU A 1 76 ? -0.490 9.986 11.930 1.00 97.19 76 LEU A C 1
ATOM 618 O O . LEU A 1 76 ? -0.957 9.038 12.559 1.00 97.19 76 LEU A O 1
ATOM 622 N N . ASN A 1 77 ? -0.671 11.253 12.295 1.00 97.44 77 ASN A N 1
ATOM 623 C CA . ASN A 1 77 ? -1.609 11.649 13.342 1.00 97.44 77 ASN A CA 1
ATOM 624 C C . ASN A 1 77 ? -2.976 11.884 12.699 1.00 97.44 77 ASN A C 1
ATOM 626 O O . ASN A 1 77 ? -3.1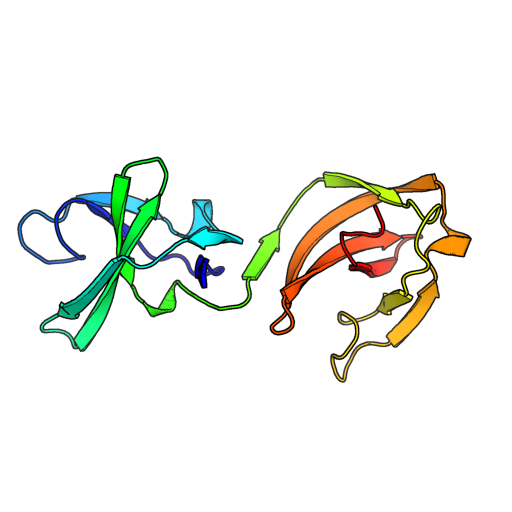35 12.796 11.892 1.00 97.44 77 ASN A O 1
ATOM 630 N N . VAL A 1 78 ? -3.956 11.060 13.052 1.00 97.69 78 VAL A N 1
ATOM 631 C CA . VAL A 1 78 ? -5.305 11.077 12.475 1.00 97.69 78 VAL A CA 1
ATOM 632 C C . VAL A 1 78 ? -6.338 11.305 13.577 1.00 97.69 78 VAL A C 1
ATOM 634 O O . VAL A 1 78 ? -6.115 10.938 14.731 1.00 97.69 78 VAL A O 1
ATOM 637 N N . LYS A 1 79 ? -7.462 11.945 13.253 1.00 97.81 79 LYS A N 1
ATOM 638 C CA . LYS A 1 79 ? -8.556 12.218 14.196 1.00 97.81 79 LYS A CA 1
ATOM 639 C C . LYS A 1 79 ? -9.751 11.384 13.778 1.00 97.81 79 LYS A C 1
ATOM 641 O O . LYS A 1 79 ? -10.161 11.501 12.646 1.00 97.81 79 LYS A O 1
ATOM 646 N N . VAL A 1 80 ? -10.322 10.577 14.661 1.00 97.88 80 VAL A N 1
ATOM 647 C CA . VAL A 1 80 ? -11.545 9.832 14.342 1.00 97.88 80 VAL A CA 1
ATOM 648 C C . VAL A 1 80 ? -12.687 10.820 14.076 1.00 97.88 80 VAL A C 1
ATOM 650 O O . VAL A 1 80 ? -12.962 11.688 14.908 1.00 97.88 80 VAL A O 1
ATOM 653 N N . ASN A 1 81 ? -13.370 10.669 12.942 1.00 97.06 81 ASN A N 1
ATOM 654 C CA . ASN A 1 81 ? -14.496 11.493 12.520 1.00 97.06 81 ASN A CA 1
ATOM 655 C C . ASN A 1 81 ? -15.713 10.616 12.197 1.00 97.06 81 ASN A C 1
ATOM 657 O O . ASN A 1 81 ? -15.812 9.999 11.141 1.00 97.06 81 ASN A O 1
ATOM 661 N N . SER A 1 82 ? -16.669 10.587 13.123 1.00 95.19 82 SER A N 1
A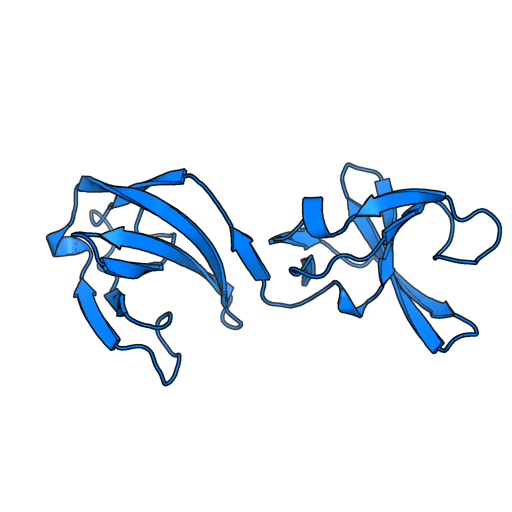TOM 662 C CA . SER A 1 82 ? -17.924 9.833 13.001 1.00 95.19 82 SER A CA 1
ATOM 663 C C . SER A 1 82 ? -19.142 10.732 12.763 1.00 95.19 82 SER A C 1
ATOM 665 O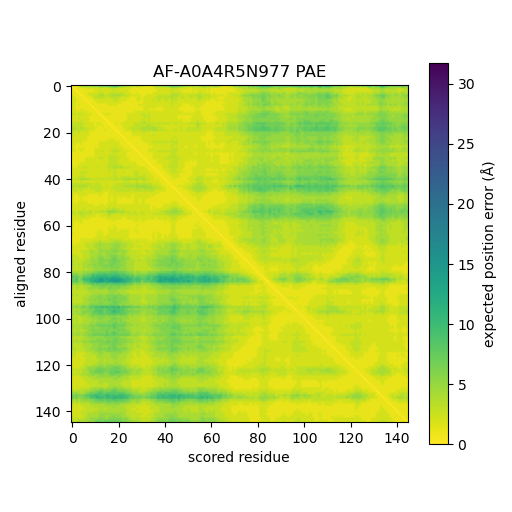 O . SER A 1 82 ? -20.266 10.332 13.047 1.00 95.19 82 SER A O 1
ATOM 667 N N . SER A 1 83 ? -18.941 11.949 12.240 1.00 93.88 83 SER A N 1
ATOM 668 C CA . SER A 1 83 ? -20.042 12.880 11.928 1.00 93.88 83 SER A CA 1
ATOM 669 C C . SER A 1 83 ? -20.982 12.353 10.839 1.00 93.88 83 SER A C 1
ATOM 671 O O . SER A 1 83 ? -22.190 12.544 10.920 1.00 93.88 83 SER A O 1
ATOM 673 N N . LYS A 1 84 ? -20.433 11.662 9.830 1.00 93.44 84 LYS A N 1
ATOM 674 C CA . LYS A 1 84 ? -21.181 11.119 8.679 1.00 93.44 84 LYS A CA 1
ATOM 675 C C . LYS A 1 84 ? -21.154 9.591 8.593 1.00 93.44 84 LYS A C 1
ATOM 677 O O . LYS A 1 84 ? -21.748 9.018 7.685 1.00 93.44 84 LYS A O 1
ATOM 682 N N . ARG A 1 85 ? -20.410 8.919 9.478 1.00 94.31 85 ARG A N 1
ATOM 683 C CA . ARG A 1 85 ? -20.137 7.476 9.399 1.00 94.31 85 ARG A CA 1
ATOM 684 C C . ARG A 1 85 ? -20.068 6.827 10.776 1.00 94.31 85 ARG A C 1
ATOM 686 O O . ARG A 1 85 ? -19.759 7.475 11.770 1.00 94.31 85 ARG A O 1
ATOM 693 N N . ASN A 1 86 ? -20.340 5.526 10.813 1.00 96.19 86 ASN A N 1
ATOM 694 C CA . ASN A 1 86 ? -20.249 4.687 12.003 1.00 96.19 86 ASN A CA 1
ATOM 695 C C . ASN A 1 86 ? -19.497 3.396 11.667 1.00 96.19 86 ASN A C 1
ATOM 697 O O . ASN A 1 86 ? -20.107 2.354 11.424 1.00 96.19 86 ASN A O 1
ATOM 701 N N . ASP A 1 87 ? -18.174 3.479 11.603 1.00 98.00 87 ASP A N 1
ATOM 702 C CA . ASP A 1 87 ? -17.340 2.363 11.179 1.00 98.00 87 ASP A CA 1
ATOM 703 C C . ASP A 1 87 ? -17.013 1.427 12.354 1.00 98.00 87 ASP A C 1
ATOM 705 O O . ASP A 1 87 ? -17.039 1.801 13.530 1.00 98.00 87 ASP A O 1
ATOM 709 N N . GLY A 1 88 ? -16.741 0.160 12.042 1.00 98.25 88 GLY A N 1
ATOM 710 C CA . GLY A 1 88 ? -16.292 -0.814 13.035 1.00 98.25 88 GLY A CA 1
ATOM 711 C C . GLY A 1 88 ? -14.805 -0.662 13.357 1.00 98.25 88 GLY A C 1
ATOM 712 O O . GLY A 1 88 ? -14.006 -0.299 12.496 1.00 98.25 88 GLY A O 1
ATOM 713 N N . ILE A 1 89 ? -14.439 -1.001 14.591 1.00 98.50 89 ILE A N 1
ATOM 714 C CA . ILE A 1 89 ? -13.055 -1.086 15.064 1.00 98.50 89 ILE A CA 1
ATOM 715 C C . ILE A 1 89 ? -12.728 -2.563 15.282 1.00 98.50 89 ILE A C 1
ATOM 717 O O . ILE A 1 89 ? -13.438 -3.242 16.031 1.00 98.50 89 ILE A O 1
ATOM 721 N N . TYR A 1 90 ? -11.671 -3.060 14.637 1.00 98.62 90 TYR A N 1
ATOM 722 C CA . TYR A 1 90 ? -11.373 -4.493 14.565 1.00 98.62 90 TYR A CA 1
ATOM 723 C C . TYR A 1 90 ? -9.980 -4.834 15.109 1.00 98.62 90 TYR A C 1
ATOM 725 O O . TYR A 1 90 ? -8.992 -4.197 14.758 1.00 98.62 90 TYR A O 1
ATOM 733 N N . LEU A 1 91 ? -9.882 -5.875 15.936 1.00 98.19 91 LEU A N 1
ATOM 734 C CA . LEU A 1 91 ? -8.619 -6.523 16.296 1.00 98.19 91 LEU A CA 1
ATOM 735 C C . LEU A 1 91 ? -8.197 -7.536 15.228 1.00 98.19 91 LEU A C 1
ATOM 737 O O . LEU A 1 91 ? -9.037 -8.068 14.497 1.00 98.19 91 LEU A O 1
ATOM 741 N N . ASN A 1 92 ? -6.899 -7.858 15.231 1.00 97.06 92 ASN A N 1
ATOM 742 C CA . ASN A 1 92 ? -6.206 -8.885 14.440 1.00 97.06 92 ASN A CA 1
ATOM 743 C C . ASN A 1 92 ? -6.183 -8.647 12.923 1.00 97.06 92 ASN A C 1
ATOM 745 O O . ASN A 1 92 ? -5.131 -8.784 12.303 1.00 97.06 92 ASN A O 1
ATOM 749 N N . ALA A 1 93 ? -7.313 -8.285 12.319 1.00 97.31 93 ALA A N 1
ATOM 750 C CA . ALA A 1 93 ? -7.432 -8.042 10.890 1.00 97.31 93 ALA A CA 1
ATOM 751 C C . ALA A 1 93 ? -8.590 -7.074 10.563 1.00 97.31 93 ALA A C 1
ATOM 753 O O . ALA A 1 93 ? -9.522 -6.942 11.359 1.00 97.31 93 ALA A O 1
ATOM 754 N N . PRO A 1 94 ? -8.553 -6.423 9.387 1.00 97.56 94 PRO A N 1
ATOM 755 C CA . PRO A 1 94 ? -9.665 -5.644 8.842 1.00 97.56 94 PRO A CA 1
ATOM 756 C C . PRO A 1 94 ? -10.970 -6.430 8.678 1.00 97.56 94 PRO A C 1
ATOM 758 O O . PRO A 1 94 ? -10.952 -7.654 8.542 1.00 97.56 94 PRO A O 1
ATOM 761 N N . TYR A 1 95 ? -12.097 -5.716 8.601 1.00 97.00 95 TYR A N 1
ATOM 762 C CA . TYR A 1 95 ? -13.412 -6.312 8.342 1.00 97.00 95 TYR A CA 1
ATOM 763 C C . TYR A 1 95 ? -13.410 -7.246 7.120 1.00 97.00 95 TYR A C 1
ATOM 765 O O . TYR A 1 95 ? -12.817 -6.949 6.084 1.00 97.00 95 TYR A O 1
ATOM 773 N N . GLY A 1 96 ? -14.114 -8.373 7.233 1.00 93.06 96 GLY A N 1
ATOM 774 C CA . GLY A 1 96 ? -14.221 -9.375 6.171 1.00 93.06 96 GLY A CA 1
ATOM 775 C C . GLY A 1 96 ? -13.066 -10.380 6.115 1.00 93.06 96 GLY A C 1
ATOM 776 O O . GLY A 1 96 ? -13.145 -11.328 5.341 1.00 93.06 96 GLY A O 1
ATOM 777 N N . ASN A 1 97 ? -12.020 -10.223 6.933 1.00 95.06 97 ASN A N 1
ATOM 778 C CA . ASN A 1 97 ? -11.022 -11.270 7.148 1.00 95.06 97 ASN A CA 1
ATOM 779 C C . ASN A 1 97 ? -11.501 -12.270 8.220 1.00 95.06 97 ASN A C 1
ATOM 781 O O . ASN A 1 97 ? -12.048 -11.857 9.239 1.00 95.06 97 ASN A O 1
ATOM 785 N N . LYS A 1 98 ? -11.225 -13.572 8.046 1.00 95.38 98 LYS A N 1
ATOM 786 C CA . LYS A 1 98 ? -11.604 -14.639 9.001 1.00 95.38 98 LYS A CA 1
ATOM 787 C C . LYS A 1 98 ? -11.113 -14.393 10.437 1.00 95.38 98 LYS A C 1
ATOM 789 O O . LYS A 1 98 ? -11.760 -14.825 11.382 1.00 95.38 98 LYS A O 1
ATOM 794 N N . LYS A 1 99 ? -9.975 -13.713 10.616 1.00 97.06 99 LYS A N 1
ATOM 795 C CA . LYS A 1 99 ? -9.394 -13.410 11.937 1.00 97.06 99 LYS A CA 1
ATOM 796 C C . LYS A 1 99 ? -9.914 -12.104 12.550 1.00 97.06 99 LYS A C 1
ATOM 798 O O . LYS A 1 99 ? -9.546 -11.790 13.681 1.00 97.06 99 LYS A O 1
ATOM 803 N N . ALA A 1 100 ? -10.717 -11.329 11.820 1.00 98.00 100 ALA A N 1
ATOM 804 C CA . ALA A 1 100 ? -11.191 -10.026 12.267 1.00 98.00 100 ALA A CA 1
ATOM 805 C C . ALA A 1 100 ? -12.140 -10.163 13.459 1.00 98.00 100 ALA A C 1
ATOM 807 O O . ALA A 1 100 ? -13.152 -10.856 13.385 1.00 98.00 100 ALA A O 1
ATOM 808 N N . LYS A 1 101 ? -11.844 -9.450 14.549 1.00 98.25 101 LYS A N 1
ATOM 809 C CA . LYS A 1 101 ? -12.712 -9.393 15.731 1.00 98.25 101 LYS A CA 1
ATOM 810 C C . LYS A 1 101 ? -13.153 -7.958 15.968 1.00 98.25 101 LYS A C 1
ATOM 812 O O . LYS A 1 101 ? -12.345 -7.128 16.376 1.00 98.25 101 LYS A O 1
ATOM 817 N N . ARG A 1 102 ? -14.430 -7.656 15.726 1.00 97.94 102 ARG A N 1
ATOM 818 C CA . ARG A 1 102 ? -14.993 -6.335 16.039 1.00 97.94 102 ARG A CA 1
ATOM 819 C C . ARG A 1 102 ? -15.005 -6.137 17.554 1.00 97.94 102 ARG A C 1
ATOM 821 O O . ARG A 1 102 ? -15.482 -7.008 18.273 1.00 97.94 102 ARG A O 1
ATOM 828 N N . ILE A 1 103 ? -14.498 -5.003 18.027 1.00 97.56 103 ILE A N 1
ATOM 829 C CA . ILE A 1 103 ? -14.456 -4.678 19.463 1.00 97.56 103 ILE A CA 1
ATOM 830 C C . ILE A 1 103 ? -15.209 -3.404 19.832 1.00 97.56 103 ILE A C 1
ATOM 832 O O . ILE A 1 103 ? -15.546 -3.218 20.994 1.00 97.56 103 ILE A O 1
ATOM 836 N N . ALA A 1 104 ? -15.449 -2.515 18.869 1.00 97.50 104 ALA A N 1
ATOM 837 C CA . ALA A 1 104 ? -16.140 -1.253 19.098 1.00 97.50 104 ALA A CA 1
ATOM 838 C C . ALA A 1 104 ? -16.611 -0.637 17.773 1.00 97.50 104 ALA A C 1
ATOM 840 O O . ALA A 1 104 ? -16.428 -1.210 16.692 1.00 97.50 104 ALA A O 1
ATOM 841 N N . SER A 1 105 ? -17.204 0.550 17.867 1.00 97.88 105 SER A N 1
ATOM 842 C CA . SER A 1 105 ? -17.486 1.431 16.737 1.00 97.88 105 SER A CA 1
ATOM 843 C C . SER A 1 105 ? -16.775 2.772 16.919 1.00 97.88 105 SER A C 1
ATOM 845 O O . SER A 1 105 ? -16.477 3.184 18.043 1.00 97.88 105 SER A O 1
ATOM 847 N N . THR A 1 106 ? -16.526 3.469 15.813 1.00 98.00 106 THR A N 1
ATOM 848 C CA . THR A 1 106 ? -15.877 4.784 15.816 1.00 98.00 106 THR A CA 1
ATOM 849 C C . THR A 1 106 ? -16.699 5.868 16.513 1.00 98.00 106 THR A C 1
ATOM 851 O O . THR A 1 106 ? -16.101 6.812 17.023 1.00 98.00 106 THR A O 1
ATOM 854 N N . LYS A 1 107 ? -18.030 5.718 16.647 1.00 97.19 107 LYS A N 1
ATOM 855 C CA . LYS A 1 107 ? -18.884 6.674 17.383 1.00 97.19 107 LYS A CA 1
ATOM 856 C C . LYS A 1 107 ? -18.424 6.872 18.829 1.00 97.19 107 LYS A C 1
ATOM 858 O O . LYS A 1 107 ? -18.380 8.005 19.293 1.00 97.19 107 LYS A O 1
ATOM 863 N N . ALA A 1 108 ? -18.016 5.795 19.505 1.00 96.50 108 ALA A N 1
ATOM 864 C CA . ALA A 1 108 ? -17.529 5.842 20.888 1.00 96.50 108 ALA A CA 1
ATOM 865 C C . ALA A 1 108 ? -16.185 6.580 21.044 1.00 96.50 108 ALA A C 1
ATOM 867 O O . ALA A 1 108 ? -15.770 6.895 22.154 1.00 96.50 108 ALA A O 1
ATOM 868 N N . TYR A 1 109 ? -15.495 6.846 19.934 1.00 96.75 109 TYR A N 1
ATOM 869 C CA . TYR A 1 109 ? -14.183 7.485 19.901 1.00 96.75 109 TYR A CA 1
ATOM 870 C C . TYR A 1 109 ? -14.179 8.737 19.022 1.00 96.75 109 TYR A C 1
ATOM 872 O O . TYR A 1 109 ? -13.111 9.194 18.615 1.00 96.75 109 TYR A O 1
ATOM 880 N N . ASN A 1 110 ? -15.354 9.291 18.705 1.00 97.81 110 ASN A N 1
ATOM 881 C CA . ASN A 1 110 ? -15.462 10.462 17.846 1.00 97.81 110 ASN A CA 1
ATOM 882 C C . ASN A 1 110 ? -14.632 11.627 18.403 1.00 97.81 110 ASN A C 1
ATOM 884 O O . ASN A 1 110 ? -14.670 11.930 19.592 1.00 97.81 110 ASN A O 1
ATOM 888 N N . GLY A 1 111 ? -13.860 12.275 17.538 1.00 97.06 111 GLY A N 1
ATOM 889 C CA . GLY A 1 111 ? -12.987 13.380 17.909 1.00 97.06 111 GLY A CA 1
ATOM 890 C C . GLY A 1 111 ? -11.625 12.977 18.481 1.00 97.06 111 GLY A C 1
ATOM 891 O O . GLY A 1 111 ? -10.742 13.834 18.564 1.00 97.06 111 GLY A O 1
ATOM 892 N N . LYS A 1 112 ? -11.408 11.699 18.816 1.00 97.12 112 LYS A N 1
ATOM 893 C CA . LYS A 1 112 ? -10.143 11.225 19.388 1.00 97.12 112 LYS A CA 1
ATOM 894 C C . LYS A 1 112 ? -9.020 11.236 18.353 1.00 97.12 112 LYS A C 1
ATOM 896 O O . LYS A 1 112 ? -9.179 10.729 17.245 1.00 97.12 112 LYS A O 1
ATOM 901 N N . ARG A 1 113 ? -7.861 11.777 18.731 1.00 97.44 113 ARG A N 1
ATOM 902 C CA . ARG A 1 113 ? -6.633 11.734 17.925 1.00 97.44 113 ARG A CA 1
ATOM 903 C C . ARG A 1 113 ? -5.821 10.486 18.262 1.00 97.44 113 ARG A C 1
ATOM 905 O O . ARG A 1 113 ? -5.654 10.159 19.433 1.00 97.44 113 ARG A O 1
ATOM 912 N N . VAL A 1 114 ? -5.329 9.798 17.238 1.00 97.06 114 VAL A N 1
ATOM 913 C CA . VAL A 1 114 ? -4.513 8.581 17.353 1.00 97.06 114 VAL A CA 1
ATOM 914 C C . VAL A 1 114 ? -3.411 8.568 16.298 1.00 97.06 114 VAL A C 1
ATOM 916 O O . VAL A 1 114 ? -3.487 9.271 15.289 1.00 97.06 114 VAL A O 1
ATOM 919 N N . LYS A 1 115 ? -2.388 7.738 16.517 1.00 96.94 115 LYS A N 1
ATOM 920 C CA . LYS A 1 115 ? -1.305 7.521 15.555 1.00 96.94 115 LYS A CA 1
ATOM 921 C C . LYS A 1 115 ? -1.582 6.272 14.719 1.00 96.94 115 LYS A C 1
ATOM 923 O O . LYS A 1 115 ? -1.731 5.181 15.274 1.00 96.94 115 LYS A O 1
ATOM 928 N N . ALA A 1 116 ? -1.618 6.429 13.398 1.00 98.25 116 ALA A N 1
ATOM 929 C CA . ALA A 1 116 ? -1.621 5.324 12.447 1.00 98.25 116 ALA A CA 1
ATOM 930 C C . ALA A 1 116 ? -0.187 4.869 12.158 1.00 98.25 116 ALA A C 1
ATOM 932 O O . ALA A 1 116 ? 0.687 5.698 11.896 1.00 98.25 116 ALA A O 1
ATOM 933 N N . SER A 1 117 ? 0.034 3.555 12.203 1.00 98.19 117 SER A N 1
ATOM 934 C CA . SER A 1 117 ? 1.338 2.915 11.989 1.00 98.19 117 SER A CA 1
ATOM 935 C C . SER A 1 117 ? 1.415 2.096 10.698 1.00 98.19 117 SER A C 1
ATOM 937 O O . SER A 1 117 ? 2.505 1.882 10.167 1.00 98.19 117 SER A O 1
ATOM 939 N N . LYS A 1 118 ? 0.273 1.642 10.161 1.00 98.00 118 LYS A N 1
ATOM 940 C CA . LYS A 1 118 ? 0.199 0.930 8.874 1.00 98.00 118 LYS A CA 1
ATOM 941 C C . LYS A 1 118 ? -1.015 1.362 8.064 1.00 98.00 118 LYS A C 1
ATOM 943 O O . LYS A 1 118 ? -2.075 1.622 8.625 1.00 98.00 118 LYS A O 1
ATOM 948 N N . GLU A 1 119 ? -0.851 1.383 6.746 1.00 98.06 119 GLU A N 1
ATOM 949 C CA . GLU A 1 119 ? -1.924 1.520 5.762 1.00 98.06 119 GLU A CA 1
ATOM 950 C C . GLU A 1 119 ? -1.991 0.238 4.933 1.00 98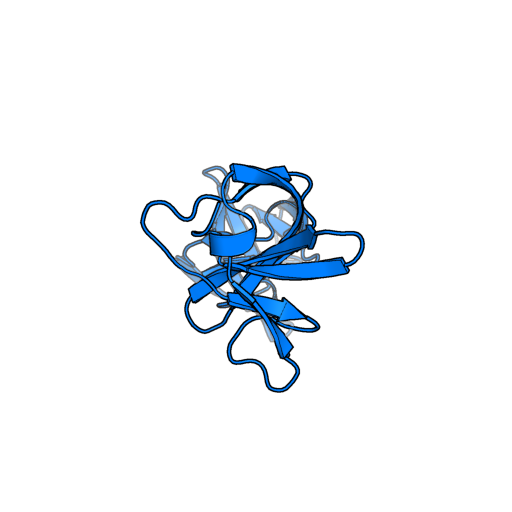.06 119 GLU A C 1
ATOM 952 O O . GLU A 1 119 ? -0.971 -0.231 4.422 1.00 98.06 119 GLU A O 1
ATOM 957 N N . TYR A 1 120 ? -3.189 -0.324 4.807 1.00 97.88 120 TYR A N 1
ATOM 958 C CA . TYR A 1 120 ? -3.446 -1.527 4.025 1.00 97.88 120 TYR A CA 1
ATOM 959 C C . TYR A 1 120 ? -4.638 -1.306 3.104 1.00 97.88 120 TYR A C 1
ATOM 961 O O . TYR A 1 120 ? -5.687 -0.863 3.563 1.00 97.88 120 TYR A O 1
ATOM 969 N N . LYS A 1 121 ? -4.504 -1.632 1.819 1.00 96.75 121 LYS A N 1
ATOM 970 C CA . LYS A 1 121 ? -5.638 -1.704 0.896 1.00 96.75 121 LYS A CA 1
ATOM 971 C C . LYS A 1 121 ? -5.999 -3.154 0.638 1.00 96.75 121 LYS A C 1
ATOM 973 O O . LYS A 1 121 ? -5.160 -3.914 0.160 1.00 96.75 121 LYS A O 1
ATOM 978 N N . ASP A 1 122 ? -7.243 -3.507 0.935 1.00 95.06 122 ASP A N 1
ATOM 979 C CA . ASP A 1 122 ? -7.760 -4.850 0.707 1.00 95.06 122 ASP A CA 1
ATOM 980 C C . ASP A 1 122 ? -8.215 -5.076 -0.742 1.00 95.06 122 ASP A C 1
ATOM 982 O O . ASP A 1 122 ? -8.299 -4.154 -1.557 1.00 95.06 122 ASP A O 1
ATOM 986 N N . ALA A 1 123 ? -8.510 -6.337 -1.064 1.00 91.81 123 ALA A N 1
ATOM 987 C CA . ALA A 1 123 ? -8.940 -6.748 -2.399 1.00 91.81 123 ALA A CA 1
ATOM 988 C C . ALA A 1 123 ? -10.323 -6.192 -2.793 1.00 91.81 123 ALA A C 1
ATOM 990 O O . ALA A 1 123 ? -10.665 -6.199 -3.970 1.00 91.81 123 ALA A O 1
ATOM 991 N N . LYS A 1 124 ? -11.103 -5.684 -1.827 1.00 92.69 124 LYS A N 1
ATOM 992 C CA . LYS A 1 124 ? -12.396 -5.017 -2.051 1.00 92.69 124 LYS A CA 1
ATOM 993 C C . LYS A 1 124 ? -12.229 -3.512 -2.294 1.00 92.69 124 LYS A C 1
ATOM 995 O O . LYS A 1 124 ? -13.214 -2.798 -2.458 1.00 92.69 124 LYS A O 1
ATOM 1000 N N . GLY A 1 1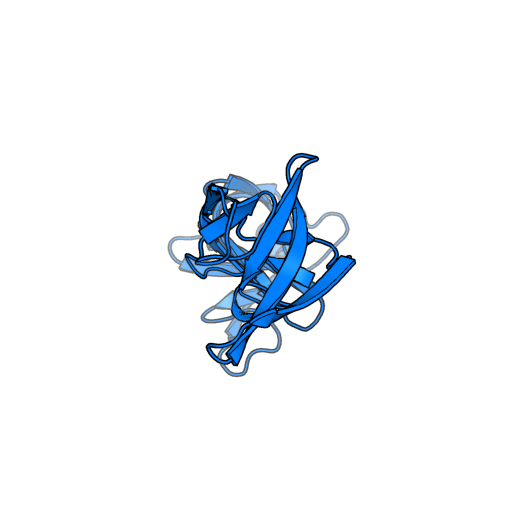25 ? -10.993 -3.014 -2.308 1.00 93.50 125 GLY A N 1
ATOM 1001 C CA . GLY A 1 125 ? -10.674 -1.614 -2.548 1.00 93.50 125 GLY A CA 1
ATOM 1002 C C . GLY A 1 125 ? -10.778 -0.721 -1.311 1.00 93.50 125 GLY A C 1
ATOM 1003 O O . GLY A 1 125 ? -10.550 0.486 -1.437 1.00 93.50 125 GLY A O 1
ATOM 1004 N N . VAL A 1 126 ? -11.042 -1.263 -0.119 1.00 96.88 126 VAL A N 1
ATOM 1005 C CA . VAL A 1 126 ? -11.100 -0.478 1.122 1.00 96.88 126 VAL A CA 1
ATOM 1006 C C . VAL A 1 126 ? -9.692 -0.284 1.674 1.00 96.88 126 VAL A C 1
ATOM 1008 O O . VAL A 1 126 ? -8.881 -1.209 1.706 1.00 96.88 126 VAL A O 1
ATOM 1011 N N . THR A 1 127 ? -9.384 0.946 2.085 1.00 97.69 127 THR A N 1
ATOM 1012 C CA . THR A 1 127 ? -8.124 1.257 2.765 1.00 97.69 127 THR A CA 1
ATOM 1013 C C . THR A 1 127 ? -8.355 1.285 4.269 1.00 97.69 127 THR A C 1
ATOM 1015 O O . THR A 1 127 ? -9.269 1.955 4.739 1.00 97.69 127 THR A O 1
ATOM 1018 N N . TRP A 1 128 ? -7.497 0.611 5.019 1.00 98.56 128 TRP A N 1
ATOM 1019 C CA . TRP A 1 128 ? -7.542 0.480 6.466 1.00 98.56 128 TRP A CA 1
ATOM 1020 C C . TRP A 1 128 ? -6.294 1.086 7.094 1.00 98.56 128 TRP A C 1
ATOM 1022 O O . TRP A 1 128 ? -5.186 0.914 6.576 1.00 98.56 128 TRP A O 1
ATOM 1032 N N . TYR A 1 129 ? -6.470 1.737 8.239 1.00 98.69 129 TYR A N 1
ATOM 1033 C CA . TYR A 1 129 ? -5.376 2.128 9.115 1.00 98.69 129 TYR A CA 1
ATOM 1034 C C . TYR A 1 129 ? -5.279 1.204 10.317 1.00 98.69 129 TYR A C 1
ATOM 1036 O O . TYR A 1 129 ? -6.280 0.934 10.979 1.00 98.69 129 TYR A O 1
ATOM 1044 N N . LEU A 1 130 ? -4.057 0.760 10.611 1.00 98.69 130 LEU A N 1
ATOM 1045 C CA . LEU A 1 130 ? -3.710 0.199 11.909 1.00 98.69 130 LEU A CA 1
ATOM 1046 C C . LEU A 1 130 ? -3.343 1.357 12.832 1.00 98.69 130 LEU A C 1
ATOM 1048 O O . LEU A 1 130 ? -2.354 2.050 12.584 1.00 98.69 130 LEU A O 1
ATOM 1052 N N . VAL A 1 131 ? -4.128 1.568 13.882 1.00 98.44 131 VAL A N 1
ATOM 1053 C CA . VAL A 1 131 ? -3.910 2.633 14.866 1.00 98.44 131 VAL A CA 1
ATOM 1054 C C . VAL A 1 131 ? -3.705 2.049 16.254 1.00 98.44 131 VAL A C 1
ATOM 1056 O O . VAL A 1 131 ? -4.197 0.961 16.554 1.00 98.44 131 VAL A O 1
ATOM 1059 N N . ASN A 1 132 ? -2.996 2.780 17.113 1.00 96.00 132 ASN A N 1
ATOM 1060 C CA . ASN A 1 132 ? -2.985 2.485 18.542 1.00 96.00 132 ASN A CA 1
ATOM 1061 C C . ASN A 1 132 ? -4.136 3.238 19.227 1.00 96.00 132 ASN A C 1
ATOM 1063 O O . ASN A 1 132 ? -4.120 4.467 19.303 1.00 96.00 132 ASN A O 1
ATOM 1067 N N . LEU A 1 133 ? -5.133 2.499 19.709 1.00 94.00 133 LEU A N 1
ATOM 1068 C CA . LEU A 1 133 ? -6.291 3.021 20.423 1.00 94.00 133 LEU A CA 1
ATOM 1069 C C . LEU A 1 133 ? -6.357 2.359 21.801 1.00 94.00 133 LEU A C 1
ATOM 1071 O O . LEU A 1 133 ? -6.545 1.149 21.891 1.00 94.00 133 LEU A O 1
ATOM 1075 N N . ASN A 1 134 ? -6.217 3.144 22.873 1.00 90.75 134 ASN A N 1
ATOM 1076 C CA . ASN A 1 134 ? -6.219 2.643 24.257 1.00 90.75 134 ASN A CA 1
ATOM 1077 C C . ASN A 1 134 ? -5.233 1.475 24.465 1.00 90.75 134 ASN A C 1
ATOM 1079 O O . ASN A 1 134 ? -5.609 0.426 24.985 1.00 90.75 134 ASN A O 1
ATOM 1083 N N . ASN A 1 135 ? -3.988 1.641 24.008 1.00 91.06 135 ASN A N 1
ATOM 1084 C CA . ASN A 1 135 ? -2.923 0.631 24.076 1.00 91.06 135 ASN A CA 1
ATOM 1085 C C . ASN A 1 135 ? -3.216 -0.671 23.307 1.00 91.06 135 ASN A C 1
ATOM 1087 O O . ASN A 1 135 ? -2.579 -1.694 23.549 1.00 91.06 135 ASN A O 1
ATOM 1091 N N . LYS A 1 136 ? -4.160 -0.650 22.358 1.00 94.88 136 LYS A N 1
ATOM 1092 C CA . LYS A 1 136 ? -4.471 -1.779 21.473 1.00 94.88 136 LYS A CA 1
ATOM 1093 C C . LYS A 1 136 ? -4.273 -1.382 20.017 1.00 94.88 136 LYS A C 1
ATOM 1095 O O . LYS A 1 136 ? -4.758 -0.344 19.572 1.00 94.88 136 LYS A O 1
ATOM 1100 N N . GLN A 1 137 ? -3.598 -2.241 19.257 1.00 97.81 137 GLN A N 1
ATOM 1101 C CA . GLN A 1 137 ? -3.511 -2.101 17.807 1.00 97.81 137 GLN A CA 1
ATOM 1102 C C . GLN A 1 137 ? -4.818 -2.564 17.159 1.00 97.81 137 GLN A C 1
ATOM 1104 O O . GLN A 1 137 ? -5.205 -3.726 17.290 1.00 97.81 137 GLN A O 1
ATOM 1109 N N . VAL A 1 138 ? -5.498 -1.653 16.467 1.00 98.50 138 VAL A N 1
ATOM 1110 C CA . VAL A 1 138 ? -6.809 -1.899 15.856 1.00 98.50 138 VAL A CA 1
ATOM 1111 C C . VAL A 1 138 ? -6.850 -1.406 14.415 1.00 98.50 138 VAL A C 1
ATOM 1113 O O . VAL A 1 138 ? -6.254 -0.383 14.080 1.00 98.50 138 VAL A O 1
ATOM 1116 N N . TRP A 1 139 ? -7.574 -2.129 13.568 1.00 98.62 139 TRP A N 1
ATOM 1117 C CA . TRP A 1 139 ? -7.861 -1.757 12.191 1.00 98.62 139 TRP A CA 1
ATOM 1118 C C . TRP A 1 139 ? -9.168 -0.973 12.114 1.00 98.62 139 TRP A C 1
ATOM 1120 O O . TRP A 1 139 ? -10.204 -1.422 12.617 1.00 98.62 139 TRP A O 1
ATOM 1130 N N . ILE A 1 140 ? -9.115 0.186 11.465 1.00 98.50 140 ILE A N 1
ATOM 1131 C CA . ILE A 1 140 ? -10.259 1.071 11.226 1.00 98.50 140 ILE A CA 1
ATOM 1132 C C . ILE A 1 140 ? -10.227 1.507 9.758 1.00 98.50 140 ILE A C 1
ATOM 1134 O O . ILE A 1 140 ? -9.149 1.725 9.201 1.00 98.50 140 ILE A O 1
ATOM 1138 N N . ASP A 1 141 ? -11.392 1.597 9.117 1.00 98.44 141 ASP A N 1
ATOM 1139 C CA . ASP A 1 141 ? -11.505 2.121 7.753 1.00 98.44 141 ASP A CA 1
ATOM 1140 C C . ASP A 1 141 ? -10.915 3.539 7.701 1.00 98.44 141 ASP A C 1
ATOM 1142 O O . ASP A 1 141 ? -11.248 4.392 8.525 1.00 98.44 141 ASP A O 1
ATOM 1146 N N . LYS A 1 142 ? -10.037 3.802 6.729 1.00 98.06 142 LYS A N 1
ATOM 1147 C CA . LYS A 1 142 ? -9.378 5.102 6.543 1.00 98.06 142 LYS A CA 1
ATOM 1148 C C . LYS A 1 142 ? -10.381 6.257 6.441 1.00 98.06 142 LYS A C 1
ATOM 1150 O O . LYS A 1 142 ? -10.046 7.368 6.826 1.00 98.06 142 LYS A O 1
ATOM 1155 N N . ARG A 1 143 ? -11.592 6.007 5.934 1.00 97.50 143 ARG A N 1
ATOM 1156 C CA . ARG A 1 143 ? -12.659 7.012 5.773 1.00 97.50 143 ARG A CA 1
ATOM 1157 C C . ARG A 1 143 ? -13.292 7.456 7.094 1.00 97.50 143 ARG A C 1
ATOM 1159 O O . ARG A 1 143 ? -14.094 8.384 7.081 1.00 97.50 143 ARG A O 1
ATOM 1166 N N . ALA A 1 144 ? -12.978 6.785 8.202 1.00 97.50 144 ALA A N 1
ATOM 1167 C CA . ALA A 1 144 ? -13.468 7.129 9.532 1.00 97.50 144 ALA A CA 1
ATOM 1168 C C . ALA A 1 144 ? -12.571 8.136 10.274 1.00 97.50 144 ALA A C 1
ATOM 1170 O O . ALA A 1 144 ? -12.758 8.347 11.476 1.00 97.50 144 ALA A O 1
ATOM 1171 N N . PHE A 1 145 ? -11.585 8.718 9.586 1.00 96.50 145 PHE A N 1
ATOM 1172 C CA . PHE A 1 145 ? -10.682 9.741 10.101 1.00 96.50 145 PHE A CA 1
ATOM 1173 C C . PHE A 1 145 ? -10.830 11.044 9.308 1.00 96.50 145 PHE A C 1
ATOM 1175 O O . PHE A 1 145 ? -10.960 10.948 8.068 1.00 96.50 145 PHE A O 1
#

Mean predicted aligned error: 3.38 Å

pLDDT: mean 96.82, std 1.64, range [90.75, 98.69]

Sequence (145 aa):
MYINSRNDGMYLNAPYRAQGAKRYASTKTYTGQRVQVTLQRKDTHGVTWYLTKVDSKQLWVDSHAFAPTFTRNVSLNVKVNSSKRNDGIYLNAPYGNKKAKRIASTKAYNGKRVKASKEYKDAKGVTWYLVNLNNKQVWIDKRAF